Protein AF-A0A5Q4E2R8-F1 (afdb_monomer_lite)

Secondary structure (DSSP, 8-state):
----PPPTT--PPPPP---HHHHHHHHHHHHHHHHHHHHHHHHHHHIIIIIS---HHHHHHHHHHHHHHHHHHHHHHHHHHHH--BTTBSSHHHHHHHHHHHHH-

Foldseek 3Di:
DDDPDPDPDPDDPDPDDQDPVNVVVVVVVVCVVVVVVVCCVPCVLVCCCPVVVDDNVVSVVVVVVVVVVCVVVVVVVVVCLCPDDDPVDRNVVVVVVVVVVVVVD

pLDDT: mean 84.24, std 12.35, range [46.91, 96.69]

Sequence (105 aa):
MASNIPSAGAKRPAPDKFSLLGKLAFGAGDIGPGMTANLLAFSFLIFLTTAAGLSPVAAGSVLAIGRIWDAVNDPFIGYLSDKTRTRWGRRYPWMVLGAVPFGLS

Structure (mmCIF, N/CA/C/O backbone):
data_AF-A0A5Q4E2R8-F1
#
_entry.id   AF-A0A5Q4E2R8-F1
#
loop_
_atom_site.group_PDB
_atom_site.id
_atom_site.type_symbol
_atom_site.label_atom_id
_atom_site.label_alt_id
_atom_site.label_comp_id
_atom_site.label_asym_id
_atom_site.label_entity_id
_atom_site.label_seq_id
_atom_site.pdbx_PDB_ins_code
_atom_site.Cartn_x
_atom_site.Cartn_y
_atom_site.Cartn_z
_atom_site.occupancy
_atom_site.B_iso_or_equiv
_atom_site.auth_seq_id
_atom_site.auth_comp_id
_atom_site.auth_asym_id
_atom_site.auth_atom_id
_atom_site.pdbx_PDB_model_num
ATOM 1 N N . MET A 1 1 ? 20.383 -34.489 -44.804 1.00 47.00 1 MET A N 1
ATOM 2 C CA . MET A 1 1 ? 19.996 -33.125 -44.381 1.00 47.00 1 MET A CA 1
ATOM 3 C C . MET A 1 1 ? 20.008 -33.100 -42.861 1.00 47.00 1 MET A C 1
ATOM 5 O O . MET A 1 1 ? 19.084 -33.609 -42.247 1.00 47.00 1 MET A O 1
ATOM 9 N N . ALA A 1 2 ? 21.122 -32.668 -42.267 1.00 46.91 2 ALA A N 1
ATOM 10 C CA . ALA A 1 2 ? 21.324 -32.719 -40.821 1.00 46.91 2 ALA A CA 1
ATOM 11 C C . ALA A 1 2 ? 20.536 -31.601 -40.122 1.00 46.91 2 ALA A C 1
ATOM 13 O O . ALA A 1 2 ? 20.583 -30.439 -40.523 1.00 46.91 2 ALA A O 1
ATOM 14 N N . SER A 1 3 ? 19.797 -31.992 -39.089 1.00 59.56 3 SER A N 1
ATOM 15 C CA . SER A 1 3 ? 19.013 -31.158 -38.187 1.00 59.56 3 SER A CA 1
ATOM 16 C C . SER A 1 3 ? 19.903 -30.196 -37.392 1.00 59.56 3 SER A C 1
ATOM 18 O O . SER A 1 3 ? 20.667 -30.631 -36.531 1.00 59.56 3 SER A O 1
ATOM 20 N N . ASN A 1 4 ? 19.764 -28.889 -37.627 1.00 58.19 4 ASN A N 1
ATOM 21 C CA . ASN A 1 4 ? 20.322 -27.851 -36.758 1.00 58.19 4 ASN A CA 1
ATOM 22 C C . ASN A 1 4 ? 19.501 -27.765 -35.463 1.00 58.19 4 ASN A C 1
ATOM 24 O O . ASN A 1 4 ? 18.626 -26.914 -35.317 1.00 58.19 4 ASN A O 1
ATOM 28 N N . ILE A 1 5 ? 19.778 -28.669 -34.523 1.00 63.94 5 ILE A N 1
ATOM 29 C CA . ILE A 1 5 ? 19.370 -28.512 -33.126 1.00 63.94 5 ILE A CA 1
ATOM 30 C C . ILE A 1 5 ? 20.368 -27.529 -32.494 1.00 63.94 5 ILE A C 1
ATOM 32 O O . ILE A 1 5 ? 21.566 -27.822 -32.501 1.00 63.94 5 ILE A O 1
ATOM 36 N N . PRO A 1 6 ? 19.934 -26.370 -31.963 1.00 55.88 6 PRO A N 1
ATOM 37 C CA . PRO A 1 6 ? 20.829 -25.458 -31.262 1.00 55.88 6 PRO A CA 1
ATOM 38 C C . PRO A 1 6 ? 21.482 -26.187 -30.086 1.00 55.88 6 PRO A C 1
ATOM 40 O O . PRO A 1 6 ? 20.798 -26.737 -29.222 1.00 55.88 6 PRO A O 1
ATOM 43 N N . SER A 1 7 ? 22.813 -26.214 -30.074 1.00 57.22 7 SER A N 1
ATOM 44 C CA . SER A 1 7 ? 23.610 -26.849 -29.033 1.00 57.22 7 SER A CA 1
ATOM 45 C C . SER A 1 7 ? 23.295 -26.240 -27.664 1.00 57.22 7 SER A C 1
ATOM 47 O O . SER A 1 7 ? 23.274 -25.021 -27.480 1.00 57.22 7 SER A O 1
ATOM 49 N N . ALA A 1 8 ? 23.061 -27.109 -26.680 1.00 60.31 8 ALA A N 1
ATOM 50 C CA . ALA A 1 8 ? 22.756 -26.789 -25.286 1.00 60.31 8 ALA A CA 1
ATOM 51 C C . ALA A 1 8 ? 23.970 -26.210 -24.516 1.00 60.31 8 ALA A C 1
ATOM 53 O O . ALA A 1 8 ? 24.274 -26.638 -23.406 1.00 60.31 8 ALA A O 1
ATOM 54 N N . GLY A 1 9 ? 24.697 -25.263 -25.119 1.00 56.34 9 GLY A N 1
ATOM 55 C CA . GLY A 1 9 ? 25.979 -24.747 -24.626 1.00 56.34 9 GLY A CA 1
ATOM 56 C C . GLY A 1 9 ? 26.133 -23.225 -24.658 1.00 56.34 9 GLY A C 1
ATOM 57 O O . GLY A 1 9 ? 27.205 -22.723 -24.325 1.00 56.34 9 GLY A O 1
ATOM 58 N N . ALA A 1 10 ? 25.099 -22.461 -25.029 1.00 59.16 10 ALA A N 1
ATOM 59 C CA . ALA A 1 10 ? 25.167 -21.004 -24.957 1.00 59.16 10 ALA A CA 1
ATOM 60 C C . ALA A 1 10 ? 25.230 -20.559 -23.482 1.00 59.16 10 ALA A C 1
ATOM 62 O O . ALA A 1 10 ? 24.212 -20.537 -22.785 1.00 59.16 10 ALA A O 1
ATOM 63 N N . LYS A 1 11 ? 26.435 -20.216 -22.996 1.00 56.16 11 LYS A N 1
ATOM 64 C CA . LYS A 1 11 ? 26.640 -19.515 -21.719 1.00 56.16 11 LYS A CA 1
ATOM 65 C C . LYS A 1 11 ? 25.693 -18.318 -21.695 1.00 56.16 11 LYS A C 1
ATOM 67 O O . LYS A 1 11 ? 25.875 -17.375 -22.461 1.00 56.16 11 LYS A O 1
ATOM 72 N N . ARG A 1 12 ? 24.674 -18.359 -20.830 1.00 62.66 12 ARG A N 1
ATOM 73 C CA . ARG A 1 12 ? 23.844 -17.179 -20.568 1.00 62.66 12 ARG A CA 1
ATOM 74 C C . ARG A 1 12 ? 24.800 -16.063 -20.130 1.00 62.66 12 ARG A C 1
ATOM 76 O O . ARG A 1 12 ? 25.628 -16.335 -19.255 1.00 62.66 12 ARG A O 1
ATOM 83 N N . PRO A 1 13 ? 24.750 -14.864 -20.737 1.00 61.06 13 PRO A N 1
ATOM 84 C CA . PRO A 1 13 ? 25.569 -13.753 -20.276 1.00 61.06 13 PRO A CA 1
ATOM 85 C C . PRO A 1 13 ? 25.327 -13.578 -18.776 1.00 61.06 13 PRO A C 1
ATOM 87 O O . PRO A 1 13 ? 24.188 -13.690 -18.311 1.00 61.06 13 PRO A O 1
ATOM 90 N N . ALA A 1 14 ? 26.408 -13.400 -18.012 1.00 63.81 14 ALA A N 1
ATOM 91 C CA . ALA A 1 14 ? 26.288 -13.115 -16.591 1.00 63.81 14 ALA A CA 1
ATOM 92 C C . ALA A 1 14 ? 25.362 -11.897 -16.435 1.00 63.81 14 ALA A C 1
ATOM 94 O O . ALA A 1 14 ? 25.512 -10.946 -17.204 1.00 63.81 14 ALA A O 1
ATOM 95 N N . PRO A 1 15 ? 24.383 -11.929 -15.514 1.00 64.50 15 PRO A N 1
ATOM 96 C CA . PRO A 1 15 ? 23.482 -10.801 -15.329 1.00 64.50 15 PRO A CA 1
ATOM 97 C C . PRO A 1 15 ? 24.317 -9.550 -15.055 1.00 64.50 15 PRO A C 1
ATOM 99 O O . PRO A 1 15 ? 25.176 -9.572 -14.167 1.00 64.50 15 PRO A O 1
ATOM 102 N N . ASP A 1 16 ? 24.086 -8.489 -15.831 1.00 72.31 16 ASP A N 1
ATOM 103 C CA . ASP A 1 16 ? 24.757 -7.208 -15.628 1.00 72.31 16 ASP A CA 1
ATOM 104 C C . ASP A 1 16 ? 24.597 -6.797 -14.166 1.00 72.31 16 ASP A C 1
ATOM 106 O O . ASP A 1 16 ? 23.487 -6.724 -13.623 1.00 72.31 16 ASP A O 1
ATOM 110 N N . LYS A 1 17 ? 25.728 -6.587 -13.488 1.00 71.19 17 LYS A N 1
ATOM 111 C CA . LYS A 1 17 ? 25.722 -6.202 -12.079 1.00 71.19 17 LYS A CA 1
ATOM 112 C C . LYS A 1 17 ? 25.089 -4.819 -11.989 1.00 71.19 17 LYS A C 1
ATOM 114 O O . LYS A 1 17 ? 25.650 -3.844 -12.477 1.00 71.19 17 LYS A O 1
ATOM 119 N N . PHE A 1 18 ? 23.921 -4.743 -11.355 1.00 72.88 18 PHE A N 1
ATOM 120 C CA . PHE A 1 18 ? 23.201 -3.487 -11.168 1.00 72.88 18 PHE A CA 1
ATOM 121 C C . PHE A 1 18 ? 24.117 -2.464 -10.481 1.00 72.88 18 PHE A C 1
ATOM 123 O O . PHE A 1 18 ? 24.593 -2.716 -9.367 1.00 72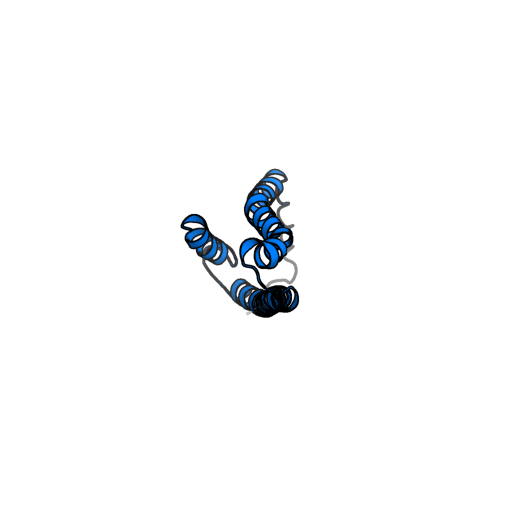.88 18 PHE A O 1
ATOM 130 N N . SER A 1 19 ? 24.379 -1.341 -11.158 1.00 87.75 19 SER A N 1
ATOM 131 C CA . SER A 1 19 ? 25.239 -0.269 -10.647 1.00 87.75 19 SER A CA 1
ATOM 132 C C . SER A 1 19 ? 24.752 0.192 -9.273 1.00 87.75 19 SER A C 1
ATOM 134 O O . SER A 1 19 ? 23.544 0.302 -9.045 1.00 87.75 19 SER A O 1
ATOM 136 N N . LEU A 1 20 ? 25.684 0.475 -8.356 1.00 88.75 20 LEU A N 1
ATOM 137 C CA . LEU A 1 20 ? 25.370 0.985 -7.018 1.00 88.75 20 LEU A CA 1
ATOM 138 C C . LEU A 1 20 ? 24.474 2.228 -7.100 1.00 88.75 20 LEU A C 1
ATOM 140 O O . LEU A 1 20 ? 23.498 2.325 -6.362 1.00 88.75 20 LEU A O 1
ATOM 144 N N . LEU A 1 21 ? 24.744 3.115 -8.063 1.00 88.31 21 LEU A N 1
ATOM 145 C CA . LEU A 1 21 ? 23.925 4.298 -8.312 1.00 88.31 21 LEU A CA 1
ATOM 146 C C . LEU A 1 21 ? 22.490 3.930 -8.706 1.00 88.31 21 LEU A C 1
ATOM 148 O O . LEU A 1 21 ? 21.552 4.553 -8.229 1.00 88.31 21 LEU A O 1
ATOM 152 N N . GLY A 1 22 ? 22.307 2.886 -9.518 1.00 86.56 22 GLY A N 1
ATOM 153 C CA . GLY A 1 22 ? 20.979 2.390 -9.883 1.00 86.56 22 GLY A CA 1
ATOM 154 C C . GLY A 1 22 ? 20.208 1.854 -8.677 1.00 86.56 22 GLY A C 1
ATOM 155 O O . GLY A 1 22 ? 19.011 2.098 -8.558 1.00 86.56 22 GLY A O 1
ATOM 156 N N . LYS A 1 23 ? 20.885 1.165 -7.750 1.00 86.56 23 LYS A N 1
ATOM 157 C CA . LYS A 1 23 ? 20.259 0.682 -6.507 1.00 86.56 23 LYS A CA 1
ATOM 158 C C . LYS A 1 23 ? 19.848 1.836 -5.597 1.00 86.56 23 LYS A C 1
ATOM 160 O O . LYS A 1 23 ? 18.744 1.822 -5.065 1.00 86.56 23 LYS A O 1
ATOM 165 N N . LEU A 1 24 ? 20.724 2.830 -5.444 1.00 90.81 24 LEU A N 1
ATOM 166 C CA . LEU A 1 24 ? 20.450 4.018 -4.637 1.00 90.81 24 LEU A CA 1
ATOM 167 C C . LEU A 1 24 ? 19.331 4.870 -5.245 1.00 90.81 24 LEU A C 1
ATOM 169 O O . LEU A 1 24 ? 18.447 5.296 -4.515 1.00 90.81 24 LEU A O 1
ATOM 173 N N . ALA A 1 25 ? 19.318 5.060 -6.566 1.00 87.50 25 ALA A N 1
ATOM 174 C CA . ALA A 1 25 ? 18.251 5.776 -7.263 1.00 87.50 25 ALA A CA 1
ATOM 175 C C . ALA A 1 25 ? 16.900 5.054 -7.144 1.00 87.50 25 ALA A C 1
ATOM 177 O O . ALA A 1 25 ? 15.880 5.698 -6.914 1.00 87.50 25 ALA A O 1
ATOM 178 N N . PHE A 1 26 ? 16.894 3.719 -7.244 1.00 85.12 26 PHE A N 1
ATOM 179 C CA . PHE A 1 26 ? 15.685 2.926 -7.020 1.00 85.12 26 PHE A CA 1
ATOM 180 C C . PHE A 1 26 ? 15.181 3.062 -5.578 1.00 85.12 26 PHE A C 1
ATOM 182 O O . PHE A 1 26 ? 14.006 3.342 -5.368 1.00 85.12 26 PHE A O 1
ATOM 189 N N . GLY A 1 27 ? 16.074 2.935 -4.590 1.00 86.06 27 GLY A N 1
ATOM 190 C CA . GLY A 1 27 ? 15.726 3.110 -3.179 1.00 86.06 27 GLY A CA 1
ATOM 191 C C . GLY A 1 27 ? 15.232 4.521 -2.856 1.00 86.06 27 GLY A C 1
ATOM 192 O O . GLY A 1 27 ? 14.243 4.669 -2.153 1.00 86.06 27 GLY A O 1
ATOM 193 N N . ALA A 1 28 ? 15.855 5.557 -3.422 1.00 89.56 28 ALA A N 1
ATOM 194 C CA . ALA A 1 28 ? 15.411 6.939 -3.260 1.00 89.56 28 ALA A CA 1
ATOM 195 C C . ALA A 1 28 ? 13.982 7.161 -3.786 1.00 89.56 28 ALA A C 1
ATOM 197 O O . ALA A 1 28 ? 13.224 7.915 -3.181 1.00 89.56 28 ALA A O 1
ATOM 198 N N . GLY A 1 29 ? 13.599 6.475 -4.869 1.00 85.88 29 GLY A N 1
ATOM 199 C CA . GLY A 1 29 ? 12.229 6.497 -5.385 1.00 85.88 29 GLY A CA 1
ATOM 200 C C . GLY A 1 29 ? 11.203 5.831 -4.459 1.00 85.88 29 GLY A C 1
ATOM 201 O O . GLY A 1 29 ? 10.041 6.227 -4.464 1.00 85.88 29 GLY A O 1
ATOM 202 N N . ASP A 1 30 ? 11.624 4.865 -3.641 1.00 87.81 30 ASP A N 1
ATOM 203 C CA . ASP A 1 30 ? 10.748 4.136 -2.713 1.00 87.81 30 ASP A CA 1
ATOM 204 C C . ASP A 1 30 ? 10.492 4.893 -1.398 1.00 87.81 30 ASP A C 1
ATOM 206 O O . ASP A 1 30 ? 9.489 4.658 -0.725 1.00 87.81 30 ASP A O 1
ATOM 210 N N . ILE A 1 31 ? 11.354 5.856 -1.047 1.00 91.06 31 ILE A N 1
ATOM 211 C CA . ILE A 1 31 ? 11.246 6.616 0.210 1.00 91.06 31 ILE A CA 1
ATOM 212 C C . ILE A 1 31 ? 9.883 7.303 0.339 1.00 91.06 31 ILE A C 1
ATOM 214 O O . ILE A 1 31 ? 9.280 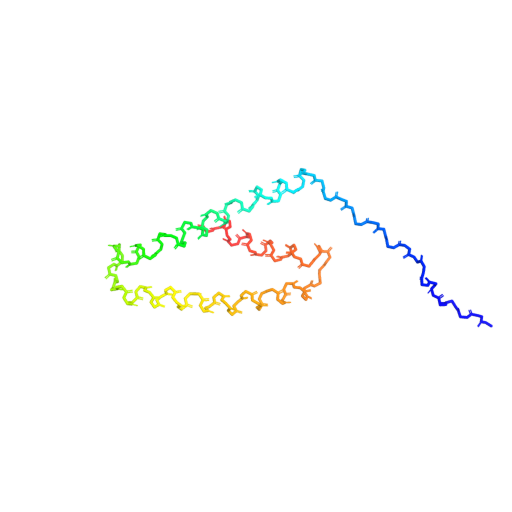7.242 1.406 1.00 91.06 31 ILE A O 1
ATOM 218 N N . GLY A 1 32 ? 9.382 7.938 -0.723 1.00 88.19 32 GLY A N 1
ATOM 219 C CA . GLY A 1 32 ? 8.106 8.660 -0.683 1.00 88.19 32 GLY A CA 1
ATOM 220 C C . GLY A 1 32 ? 6.923 7.736 -0.366 1.00 88.19 32 GLY A C 1
ATOM 221 O O . GLY A 1 32 ? 6.311 7.880 0.696 1.00 88.19 32 GLY A O 1
ATOM 222 N N . PRO A 1 33 ? 6.618 6.756 -1.239 1.00 86.75 33 PRO A N 1
ATOM 223 C CA . PRO A 1 33 ? 5.549 5.791 -0.995 1.00 86.75 33 PRO A CA 1
ATOM 224 C C . PRO A 1 33 ? 5.728 5.019 0.318 1.00 86.75 33 PRO A C 1
ATOM 226 O O . PRO A 1 33 ? 4.770 4.876 1.080 1.00 86.75 33 PRO A O 1
ATOM 229 N N . GLY A 1 34 ? 6.952 4.578 0.626 1.00 90.56 34 GLY A N 1
ATOM 230 C CA . GLY A 1 34 ? 7.258 3.839 1.849 1.00 90.56 34 GLY A CA 1
ATOM 231 C C . GLY A 1 34 ? 7.025 4.660 3.119 1.00 90.56 34 GLY A C 1
ATOM 232 O O . GLY A 1 34 ? 6.485 4.147 4.103 1.00 90.56 34 GLY A O 1
ATOM 233 N N . MET A 1 35 ? 7.372 5.948 3.111 1.00 91.94 35 MET A N 1
ATOM 234 C CA . MET A 1 35 ? 7.148 6.839 4.250 1.00 91.94 35 MET A CA 1
ATOM 235 C C . MET A 1 35 ? 5.658 7.131 4.450 1.00 91.94 35 MET A C 1
ATOM 237 O O . MET A 1 35 ? 5.173 7.038 5.579 1.00 91.94 35 MET A O 1
ATOM 241 N N . THR A 1 36 ? 4.912 7.395 3.373 1.00 89.94 36 THR A N 1
ATOM 242 C CA . THR A 1 36 ? 3.454 7.583 3.441 1.00 89.94 36 THR A CA 1
ATOM 243 C C . THR A 1 36 ? 2.752 6.330 3.960 1.00 89.94 36 THR A C 1
ATOM 245 O O . THR A 1 36 ? 1.909 6.429 4.852 1.00 89.94 36 THR A O 1
ATOM 248 N N . ALA A 1 37 ? 3.131 5.145 3.472 1.00 90.25 37 ALA A N 1
ATOM 249 C CA . ALA A 1 37 ? 2.565 3.878 3.934 1.00 90.25 37 ALA A CA 1
ATOM 250 C C . ALA A 1 37 ? 2.807 3.649 5.435 1.00 90.25 37 ALA A C 1
ATOM 252 O O . ALA A 1 37 ? 1.889 3.260 6.160 1.00 90.25 37 ALA A O 1
ATOM 253 N N . ASN A 1 38 ? 4.017 3.947 5.924 1.00 93.12 38 ASN A N 1
ATOM 254 C CA . ASN A 1 38 ? 4.329 3.863 7.352 1.00 93.12 38 ASN A CA 1
ATOM 255 C C . ASN A 1 38 ? 3.518 4.869 8.172 1.00 93.12 38 ASN A C 1
ATOM 257 O O . ASN A 1 38 ? 2.935 4.499 9.191 1.00 93.12 38 ASN A O 1
ATOM 261 N N . LEU A 1 39 ? 3.429 6.123 7.723 1.00 93.06 39 LEU A N 1
ATOM 262 C CA . LEU A 1 39 ? 2.636 7.139 8.410 1.00 93.06 39 LEU A CA 1
ATOM 263 C C . LEU A 1 39 ? 1.179 6.692 8.551 1.00 93.06 39 LEU A C 1
ATOM 265 O O . LEU A 1 39 ? 0.617 6.773 9.643 1.00 93.06 39 LEU A O 1
ATOM 269 N N . LEU A 1 40 ? 0.587 6.169 7.479 1.00 91.88 40 LEU A N 1
ATOM 270 C CA . LEU A 1 40 ? -0.784 5.667 7.481 1.00 91.88 40 LEU A CA 1
ATOM 271 C C . LEU A 1 40 ? -0.926 4.468 8.432 1.00 91.88 40 LEU A C 1
ATOM 273 O O . LEU A 1 40 ? -1.841 4.439 9.251 1.00 91.88 40 LEU A O 1
ATOM 277 N N . ALA A 1 41 ? 0.026 3.532 8.425 1.00 89.50 41 ALA A N 1
ATOM 278 C CA . ALA A 1 41 ? 0.005 2.371 9.314 1.00 89.50 41 ALA A CA 1
ATOM 279 C C . ALA A 1 41 ? 0.008 2.742 10.810 1.00 89.50 41 ALA A C 1
ATOM 281 O O . ALA A 1 41 ? -0.683 2.089 11.592 1.00 89.50 41 ALA A O 1
ATOM 282 N N . PHE A 1 42 ? 0.748 3.784 11.208 1.00 90.31 42 PHE A N 1
ATOM 283 C CA . PHE A 1 42 ? 0.842 4.203 12.612 1.00 90.31 42 PHE A CA 1
ATOM 284 C C . PHE A 1 42 ? -0.228 5.215 13.034 1.00 90.31 42 PHE A C 1
ATOM 286 O O . PHE A 1 42 ? -0.681 5.186 14.178 1.00 90.31 42 PHE A O 1
ATOM 293 N N . SER A 1 43 ? -0.639 6.115 12.140 1.00 93.19 43 SER A N 1
ATOM 294 C CA . SER A 1 43 ? -1.532 7.228 12.495 1.00 93.19 43 SER A CA 1
ATOM 295 C C . SER A 1 43 ? -3.005 6.955 12.209 1.00 93.19 43 SER A C 1
ATOM 297 O O . SER A 1 43 ? -3.864 7.529 12.877 1.00 93.19 43 SER A O 1
ATOM 299 N N . PHE A 1 44 ? -3.332 6.070 11.264 1.00 94.12 44 PHE A N 1
ATOM 300 C CA . PHE A 1 44 ? -4.705 5.955 10.775 1.00 94.12 44 PHE A CA 1
ATOM 301 C C . PHE A 1 44 ? -5.674 5.417 11.836 1.00 94.12 44 PHE A C 1
ATOM 303 O O . PHE A 1 44 ? -6.790 5.917 11.959 1.00 94.12 44 PHE A O 1
ATOM 310 N N . LEU A 1 45 ? -5.238 4.484 12.689 1.00 94.00 45 LEU A N 1
ATOM 311 C CA . LEU A 1 45 ? -6.055 4.021 13.819 1.00 94.00 45 LEU A CA 1
ATOM 312 C C . LEU A 1 45 ? -6.353 5.146 14.824 1.00 94.00 45 LEU A C 1
ATOM 314 O O . LEU A 1 45 ? -7.475 5.276 15.318 1.00 94.00 45 LEU A O 1
ATOM 318 N N . ILE A 1 46 ? -5.340 5.964 15.123 1.00 94.25 46 ILE A N 1
ATOM 319 C CA . ILE A 1 46 ? -5.469 7.104 16.036 1.00 94.25 46 ILE A CA 1
ATOM 320 C C . ILE A 1 46 ? -6.422 8.125 15.422 1.00 94.25 46 ILE A C 1
ATOM 322 O O . ILE A 1 46 ? -7.319 8.608 16.105 1.00 94.25 46 ILE A O 1
ATOM 326 N N . PHE A 1 47 ? -6.300 8.399 14.125 1.00 95.12 47 PHE A N 1
ATOM 327 C CA . PHE A 1 47 ? -7.215 9.282 13.412 1.00 95.12 47 PHE A CA 1
ATOM 328 C C . PHE A 1 47 ? -8.668 8.789 13.503 1.00 95.12 47 PHE A C 1
ATOM 330 O O . PHE A 1 47 ? -9.555 9.559 13.872 1.00 95.12 47 PHE A O 1
ATOM 337 N N . LEU A 1 48 ? -8.911 7.499 13.244 1.00 94.88 48 LEU A N 1
ATOM 338 C CA . LEU A 1 48 ? -10.258 6.927 13.288 1.00 94.88 48 LEU A CA 1
ATOM 339 C C . LEU A 1 48 ? -10.893 7.035 14.682 1.00 94.88 48 LEU A C 1
ATOM 341 O O . LEU A 1 48 ? -12.081 7.322 14.795 1.00 94.88 48 LEU A O 1
ATOM 345 N N . THR A 1 49 ? -10.111 6.841 15.742 1.00 94.38 49 THR A N 1
ATOM 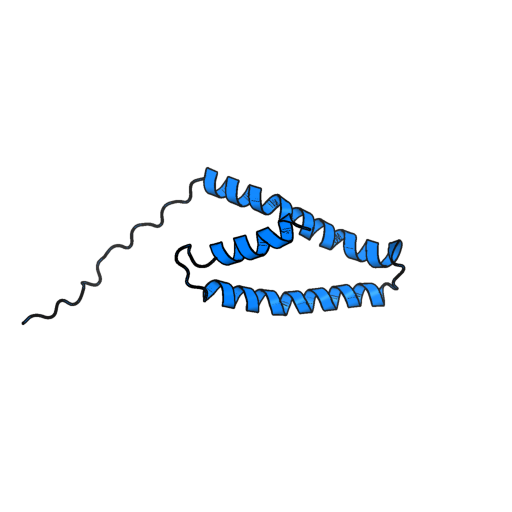346 C CA . THR A 1 49 ? -10.627 6.868 17.120 1.00 94.38 49 THR A CA 1
ATOM 347 C C . THR A 1 49 ? -10.727 8.276 17.707 1.00 94.38 49 THR A C 1
ATOM 349 O O . THR A 1 49 ? -11.695 8.577 18.399 1.00 94.38 49 THR A O 1
ATOM 352 N N . THR A 1 50 ? -9.764 9.156 17.427 1.00 93.75 50 THR A N 1
ATOM 353 C CA . THR A 1 50 ? -9.671 10.485 18.063 1.00 93.75 50 THR A CA 1
ATOM 354 C C . THR A 1 50 ? -10.292 11.607 17.237 1.00 93.75 50 THR A C 1
ATOM 356 O O . THR A 1 50 ? -10.979 12.454 17.798 1.00 93.75 50 THR A O 1
ATOM 359 N N . ALA A 1 51 ? -10.086 11.619 15.918 1.00 93.88 51 ALA A N 1
ATOM 360 C CA . ALA A 1 51 ? -10.589 12.675 15.041 1.00 93.88 51 ALA A CA 1
ATOM 361 C C . ALA A 1 51 ? -11.963 12.323 14.460 1.00 93.88 51 ALA A C 1
ATOM 363 O O . ALA A 1 51 ? -12.861 13.160 14.450 1.00 93.88 51 ALA A O 1
ATOM 364 N N . ALA A 1 52 ? -12.143 11.078 14.006 1.00 92.62 52 ALA A N 1
ATOM 365 C CA . ALA A 1 52 ? -13.421 10.611 13.465 1.00 92.62 52 ALA A CA 1
ATOM 366 C C . ALA A 1 52 ? -14.387 10.081 14.545 1.00 92.62 52 ALA A C 1
ATOM 368 O O . ALA A 1 52 ? -15.559 9.850 14.256 1.00 92.62 52 ALA A O 1
ATOM 369 N N . GLY A 1 53 ? -13.916 9.900 15.786 1.00 92.75 53 GLY A N 1
ATOM 370 C CA . GLY A 1 53 ? -14.747 9.514 16.930 1.00 92.75 53 GLY A CA 1
ATOM 371 C C . GLY A 1 53 ? -15.307 8.088 16.867 1.00 92.75 53 GLY A C 1
ATOM 372 O O . GLY A 1 53 ? -16.294 7.791 17.542 1.00 92.75 53 GLY A O 1
ATOM 373 N N . LEU A 1 54 ? -14.720 7.197 16.059 1.00 95.31 54 LEU A N 1
ATOM 374 C CA . LEU A 1 54 ? -15.156 5.803 15.997 1.00 95.31 54 LEU A CA 1
ATOM 375 C C . LEU A 1 54 ? -14.809 5.078 17.299 1.00 95.31 54 LEU A C 1
ATOM 377 O O . LEU A 1 54 ? -13.743 5.268 17.887 1.00 95.31 54 LEU A O 1
ATOM 381 N N . SER A 1 55 ? -15.681 4.150 17.697 1.00 95.56 55 SER A N 1
ATOM 382 C CA . SER A 1 55 ? -15.346 3.211 18.763 1.00 95.56 55 SER A CA 1
ATOM 383 C C . SER A 1 55 ? -14.119 2.369 18.369 1.00 95.56 55 SER A C 1
ATOM 385 O O . SER A 1 55 ? -13.932 2.078 17.181 1.00 95.56 55 SER A O 1
ATOM 387 N N . PRO A 1 56 ? -13.300 1.905 19.333 1.00 92.44 56 PRO A N 1
ATOM 388 C CA . PRO A 1 56 ? -12.126 1.082 19.032 1.00 92.44 56 PRO A CA 1
ATOM 389 C C . PRO A 1 56 ? -12.458 -0.176 18.218 1.00 92.44 56 PRO A C 1
ATOM 391 O O . PRO A 1 56 ? -11.701 -0.564 17.332 1.00 92.44 56 PRO A O 1
ATOM 394 N N . VAL A 1 57 ? -13.624 -0.779 18.475 1.00 95.25 57 VAL A N 1
ATOM 395 C CA . VAL A 1 57 ? -14.110 -1.958 17.743 1.00 95.25 57 VAL A CA 1
ATOM 396 C C . VAL A 1 57 ? -14.423 -1.610 16.286 1.00 95.25 57 VAL A C 1
ATOM 398 O O . VAL A 1 57 ? -14.015 -2.336 15.379 1.00 95.25 57 VAL A O 1
ATOM 401 N N . ALA A 1 58 ? -15.103 -0.486 16.038 1.00 94.62 58 ALA A N 1
ATOM 402 C CA . ALA A 1 58 ? -15.412 -0.041 14.682 1.00 94.62 58 ALA A CA 1
ATOM 403 C C . ALA A 1 58 ? -14.138 0.346 13.914 1.00 94.62 58 ALA A C 1
ATOM 405 O O . ALA A 1 58 ? -13.942 -0.104 12.787 1.00 94.62 58 ALA A O 1
ATOM 406 N N . ALA A 1 59 ? -13.235 1.106 14.540 1.00 95.12 59 ALA A N 1
ATOM 407 C CA . ALA A 1 59 ? -11.967 1.506 13.933 1.00 95.12 59 ALA A CA 1
ATOM 408 C C . ALA A 1 59 ? -11.080 0.292 13.594 1.00 95.12 59 ALA A C 1
ATOM 410 O O . ALA A 1 59 ? -10.550 0.201 12.486 1.00 95.12 59 ALA A O 1
ATOM 411 N N . GLY A 1 60 ? -10.976 -0.682 14.505 1.00 94.12 60 GLY A N 1
ATOM 412 C CA . GLY A 1 60 ? -10.264 -1.936 14.253 1.00 94.12 60 GLY A CA 1
ATOM 413 C C . GLY A 1 60 ? -10.882 -2.752 13.115 1.00 94.12 60 GLY A C 1
ATOM 414 O O . GLY A 1 60 ? -10.155 -3.315 12.299 1.00 94.12 60 GLY A O 1
ATOM 415 N N . SER A 1 61 ? -12.214 -2.756 13.006 1.00 95.50 61 SER A N 1
ATOM 416 C CA . SER A 1 61 ? -12.923 -3.438 11.915 1.00 95.50 61 SER A CA 1
ATOM 417 C C . SER A 1 61 ? -12.631 -2.799 10.556 1.00 95.50 61 SER A C 1
ATOM 419 O O . SER A 1 61 ? -12.365 -3.516 9.595 1.00 95.50 61 SER A O 1
ATOM 421 N N . VAL A 1 62 ? -12.606 -1.464 10.474 1.00 95.12 62 VAL A N 1
ATOM 422 C CA . VAL A 1 62 ? -12.238 -0.736 9.244 1.00 95.12 62 VAL A CA 1
ATOM 423 C C . VAL A 1 62 ? -10.825 -1.107 8.792 1.00 95.12 62 VAL A C 1
ATOM 425 O O . VAL A 1 62 ? -10.617 -1.430 7.623 1.00 95.12 62 VAL A O 1
ATOM 428 N N . LEU A 1 63 ? -9.860 -1.129 9.717 1.00 94.12 63 LEU A N 1
ATOM 429 C CA . LEU A 1 63 ? -8.493 -1.542 9.394 1.00 94.12 63 LEU A CA 1
ATOM 430 C C . LEU A 1 63 ? -8.419 -3.004 8.957 1.00 94.12 63 LEU A C 1
ATOM 432 O O . LEU A 1 63 ? -7.720 -3.310 7.995 1.00 94.12 63 LEU A O 1
ATOM 436 N N . ALA A 1 64 ? -9.134 -3.902 9.636 1.00 94.94 64 ALA A N 1
ATOM 437 C CA . ALA A 1 64 ? -9.156 -5.318 9.287 1.00 94.94 64 ALA A CA 1
ATOM 438 C C . ALA A 1 64 ? -9.711 -5.543 7.874 1.00 94.94 64 ALA A C 1
ATOM 440 O O .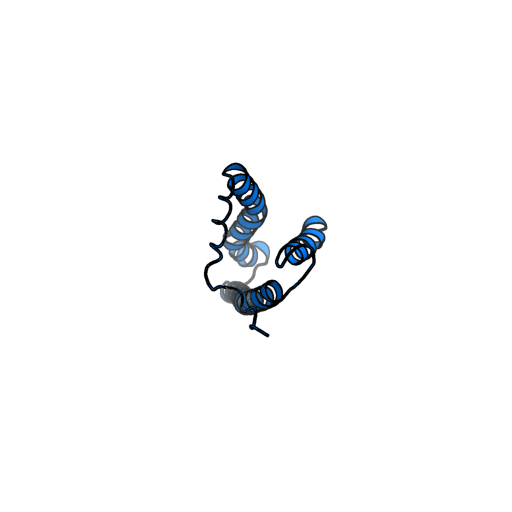 ALA A 1 64 ? -9.106 -6.276 7.093 1.00 94.94 64 ALA A O 1
ATOM 441 N N . ILE A 1 65 ? -10.806 -4.862 7.519 1.00 96.19 65 ILE A N 1
ATOM 442 C CA . ILE A 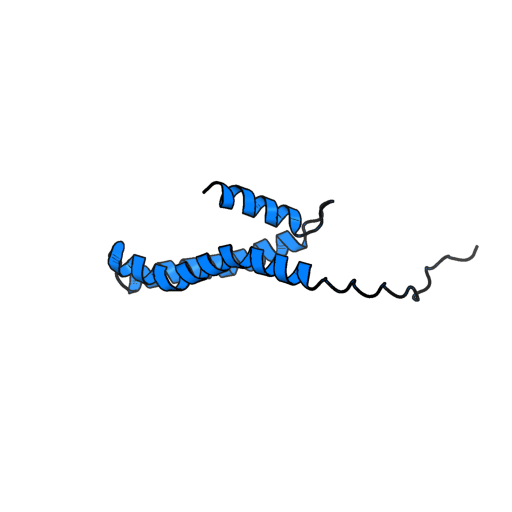1 65 ? -11.377 -4.902 6.165 1.00 96.19 65 ILE A CA 1
ATOM 443 C C . ILE A 1 65 ? -10.351 -4.407 5.142 1.00 96.19 65 ILE A C 1
ATOM 445 O O . ILE A 1 65 ? -10.140 -5.079 4.134 1.00 96.19 65 ILE A O 1
ATOM 449 N N . GLY A 1 66 ? -9.669 -3.291 5.422 1.00 93.81 66 GLY A N 1
ATOM 450 C CA . GLY A 1 66 ? -8.600 -2.778 4.562 1.00 93.81 66 GLY A CA 1
ATOM 451 C C . GLY A 1 66 ? -7.479 -3.797 4.345 1.00 93.81 66 GLY A C 1
ATOM 452 O O . GLY A 1 66 ? -7.104 -4.072 3.213 1.00 93.81 66 GLY A O 1
ATOM 453 N N . ARG A 1 67 ? -7.007 -4.460 5.406 1.00 93.06 67 ARG A N 1
ATOM 454 C CA . ARG A 1 67 ? -5.947 -5.478 5.284 1.00 93.06 67 ARG A CA 1
ATOM 455 C C . ARG A 1 67 ? -6.383 -6.723 4.522 1.00 93.06 67 ARG A C 1
ATOM 457 O O . ARG A 1 67 ? -5.575 -7.298 3.801 1.00 93.06 67 ARG A O 1
ATOM 464 N N . ILE A 1 68 ? -7.634 -7.149 4.679 1.00 96.69 68 ILE A N 1
ATOM 465 C CA . ILE A 1 68 ? -8.187 -8.263 3.897 1.00 96.69 68 ILE A CA 1
ATOM 466 C C . ILE A 1 68 ? -8.266 -7.868 2.423 1.00 96.69 68 ILE A C 1
ATOM 468 O O . ILE A 1 68 ? -7.919 -8.665 1.553 1.00 96.69 68 ILE A O 1
ATOM 472 N N . TRP A 1 69 ? -8.691 -6.636 2.146 1.00 95.25 69 TRP A N 1
ATOM 473 C CA . TRP A 1 69 ? -8.726 -6.096 0.796 1.00 95.25 69 TRP A CA 1
ATOM 474 C C . TRP A 1 69 ? -7.331 -6.081 0.159 1.00 95.25 69 TRP A C 1
ATOM 476 O O . TRP A 1 69 ? -7.164 -6.607 -0.942 1.00 95.25 69 TRP A O 1
ATOM 486 N N . ASP A 1 70 ? -6.317 -5.581 0.863 1.00 92.44 70 ASP A N 1
ATOM 487 C CA . ASP A 1 70 ? -4.927 -5.583 0.385 1.00 92.44 70 ASP A CA 1
ATOM 488 C C . ASP A 1 70 ? -4.426 -7.016 0.137 1.00 92.44 70 ASP A C 1
ATOM 490 O O . ASP A 1 70 ? -3.907 -7.325 -0.934 1.00 92.44 70 ASP A O 1
ATOM 494 N N . ALA A 1 71 ? -4.699 -7.941 1.065 1.00 94.38 71 ALA A N 1
ATOM 495 C CA . ALA A 1 71 ? -4.289 -9.342 0.952 1.00 94.38 71 ALA A CA 1
ATOM 496 C C . ALA A 1 71 ? -4.856 -10.062 -0.287 1.00 94.38 71 ALA A C 1
ATOM 498 O O . ALA A 1 71 ? -4.264 -11.037 -0.753 1.00 94.38 71 ALA A O 1
ATOM 499 N N . VAL A 1 72 ? -5.990 -9.604 -0.823 1.00 96.19 72 VAL A N 1
ATOM 500 C CA . VAL A 1 72 ? -6.583 -10.135 -2.061 1.00 96.19 72 VAL A CA 1
ATOM 501 C C . VAL A 1 72 ? -6.034 -9.421 -3.296 1.00 96.19 72 VAL A C 1
ATOM 503 O O . VAL A 1 72 ? -5.734 -10.073 -4.302 1.00 96.19 72 VAL A O 1
ATOM 506 N N . ASN A 1 73 ? -5.896 -8.096 -3.241 1.00 93.50 73 ASN A N 1
ATOM 507 C CA . ASN A 1 73 ? -5.455 -7.314 -4.393 1.00 93.50 73 ASN A CA 1
ATOM 508 C C . ASN A 1 73 ? -3.970 -7.486 -4.694 1.00 93.50 73 ASN A C 1
ATOM 510 O O . ASN A 1 73 ? -3.612 -7.561 -5.870 1.00 93.50 73 ASN A O 1
ATOM 514 N N . ASP A 1 74 ? -3.119 -7.610 -3.676 1.00 92.62 74 ASP A N 1
ATOM 515 C CA . ASP A 1 74 ? -1.672 -7.714 -3.868 1.00 92.62 74 ASP A CA 1
ATOM 516 C C . ASP A 1 74 ? -1.293 -8.930 -4.739 1.00 92.62 74 ASP A C 1
ATOM 518 O O . ASP A 1 74 ? -0.589 -8.751 -5.742 1.00 92.62 74 ASP A O 1
ATOM 522 N N . PRO A 1 75 ? -1.801 -10.158 -4.483 1.00 93.56 75 PRO A N 1
ATOM 523 C CA . PRO A 1 75 ? -1.561 -11.294 -5.372 1.00 93.56 75 PRO A CA 1
ATOM 524 C C . PRO A 1 75 ? -2.187 -11.123 -6.759 1.00 93.56 75 PRO A C 1
ATOM 526 O O . PRO A 1 75 ? -1.593 -11.541 -7.756 1.00 93.56 75 PRO A O 1
ATOM 529 N N . PHE A 1 76 ? -3.379 -10.524 -6.842 1.00 93.81 76 PHE A N 1
ATOM 530 C CA . PHE A 1 76 ? -4.087 -10.333 -8.108 1.00 93.81 76 PHE A CA 1
ATOM 531 C C . PHE A 1 76 ? -3.320 -9.396 -9.047 1.00 93.81 76 PHE A C 1
ATOM 533 O O . PHE A 1 76 ? -3.029 -9.753 -10.193 1.00 93.81 76 PHE A O 1
ATOM 540 N N . ILE A 1 77 ? -2.928 -8.225 -8.544 1.00 90.44 77 ILE A N 1
ATOM 541 C CA . ILE A 1 77 ? -2.117 -7.256 -9.282 1.00 90.44 77 ILE A CA 1
ATOM 542 C C . ILE A 1 77 ? -0.725 -7.824 -9.553 1.00 90.44 77 ILE A C 1
ATOM 544 O O . ILE A 1 77 ? -0.227 -7.685 -10.672 1.00 90.44 77 ILE A O 1
ATOM 548 N N . GLY A 1 78 ? -0.124 -8.537 -8.596 1.00 90.00 78 GLY A N 1
ATOM 549 C CA . GLY A 1 78 ? 1.143 -9.240 -8.797 1.00 90.00 78 GLY A CA 1
ATOM 550 C C . GLY A 1 78 ? 1.090 -10.174 -10.009 1.00 90.00 78 GLY A C 1
ATOM 551 O O . GLY A 1 78 ? 1.891 -10.039 -10.938 1.00 90.00 78 GLY A O 1
ATOM 552 N N . TYR A 1 79 ? 0.074 -11.035 -10.067 1.00 91.69 79 TYR A N 1
ATOM 553 C CA . TYR A 1 79 ? -0.149 -11.959 -11.176 1.00 91.69 79 TYR A CA 1
ATOM 554 C C . TYR A 1 79 ? -0.400 -11.253 -12.517 1.00 91.69 79 TYR A C 1
ATOM 556 O O . TYR A 1 79 ? 0.175 -11.642 -13.540 1.00 91.69 79 TYR A O 1
ATOM 564 N N . LEU A 1 80 ? -1.235 -10.209 -12.535 1.00 88.62 80 LEU A N 1
ATOM 565 C CA . LEU A 1 80 ? -1.484 -9.423 -13.748 1.00 88.62 80 LEU A CA 1
ATOM 566 C C . LEU A 1 80 ? -0.207 -8.732 -14.242 1.00 88.62 80 LEU A C 1
ATOM 568 O O . LEU A 1 80 ? 0.082 -8.747 -15.445 1.00 88.62 80 LEU A O 1
ATOM 572 N N . SER A 1 81 ? 0.589 -8.182 -13.324 1.00 87.50 81 SER A N 1
ATOM 573 C CA . SER A 1 81 ? 1.850 -7.518 -13.651 1.00 87.50 81 SER A CA 1
ATOM 574 C C . SER A 1 81 ? 2.868 -8.482 -14.258 1.00 87.50 81 SER A C 1
ATOM 576 O O . SER A 1 81 ? 3.504 -8.163 -15.266 1.00 87.50 81 SER A O 1
ATOM 578 N N . ASP A 1 82 ? 2.946 -9.706 -13.738 1.00 86.69 82 ASP A N 1
ATOM 579 C CA . ASP A 1 82 ? 3.863 -10.727 -14.241 1.00 86.69 82 ASP A CA 1
ATOM 580 C C . ASP A 1 82 ? 3.440 -11.275 -15.611 1.00 86.69 82 ASP A C 1
ATOM 582 O O . ASP A 1 82 ? 4.296 -11.633 -16.433 1.00 86.69 82 ASP A O 1
ATOM 586 N N . LYS A 1 83 ? 2.131 -11.308 -15.893 1.00 85.75 83 LYS A N 1
ATOM 587 C CA . LYS A 1 83 ? 1.584 -11.722 -17.197 1.00 85.75 83 LYS A CA 1
ATOM 588 C C . LYS A 1 83 ? 1.620 -10.635 -18.264 1.00 85.75 83 LYS A C 1
ATOM 590 O O . LYS A 1 83 ? 1.490 -10.946 -19.451 1.00 85.75 83 LYS A O 1
ATOM 595 N N . THR A 1 84 ? 1.836 -9.386 -17.877 1.00 86.75 84 THR A N 1
ATOM 596 C CA . THR A 1 84 ? 1.857 -8.259 -18.805 1.00 86.75 84 THR A CA 1
ATOM 597 C C . THR A 1 84 ? 3.094 -8.319 -19.701 1.00 86.75 84 THR A C 1
ATOM 599 O O . THR A 1 84 ? 4.234 -8.305 -19.236 1.00 86.75 84 THR A O 1
ATOM 602 N N . ARG A 1 85 ? 2.885 -8.381 -21.021 1.00 81.31 85 ARG A N 1
ATOM 603 C CA . ARG A 1 85 ? 3.957 -8.357 -22.026 1.00 81.31 85 ARG A CA 1
ATOM 604 C C . ARG A 1 85 ? 3.829 -7.100 -22.869 1.00 81.31 85 ARG A C 1
ATOM 606 O O . ARG A 1 85 ? 2.978 -7.030 -23.746 1.00 81.31 85 ARG A O 1
ATOM 613 N N . THR A 1 86 ? 4.692 -6.120 -22.615 1.00 84.62 86 THR A N 1
ATOM 614 C CA . THR A 1 86 ? 4.774 -4.906 -23.437 1.00 84.62 86 THR A CA 1
ATOM 615 C C . THR A 1 86 ? 6.189 -4.676 -23.950 1.00 84.62 86 THR A C 1
ATOM 617 O O . THR A 1 86 ? 7.158 -5.219 -23.414 1.00 84.62 86 THR A O 1
ATOM 620 N N . ARG A 1 87 ? 6.309 -3.821 -24.972 1.00 80.81 87 ARG A N 1
ATOM 621 C CA . ARG A 1 87 ? 7.592 -3.369 -25.537 1.00 80.81 87 ARG A CA 1
ATOM 622 C C . ARG A 1 87 ? 8.508 -2.659 -24.529 1.00 80.81 87 ARG A C 1
ATOM 624 O O . ARG A 1 87 ? 9.702 -2.566 -24.771 1.00 80.81 87 ARG A O 1
ATOM 631 N N . TRP A 1 88 ? 7.962 -2.172 -23.413 1.00 78.06 88 TRP A N 1
ATOM 632 C CA . TRP A 1 88 ? 8.698 -1.468 -22.354 1.00 78.06 88 TRP A CA 1
ATOM 633 C C . TRP A 1 88 ? 9.005 -2.366 -21.146 1.00 78.06 88 TRP A C 1
ATOM 635 O O . TRP A 1 88 ? 9.450 -1.895 -20.104 1.00 78.06 88 TRP A O 1
ATOM 645 N N . GLY A 1 89 ? 8.768 -3.675 -21.275 1.00 80.62 89 GLY A N 1
ATOM 646 C CA . GLY A 1 89 ? 8.939 -4.648 -20.201 1.00 80.62 89 GLY A CA 1
ATOM 647 C C . GLY A 1 89 ? 7.636 -4.972 -19.467 1.00 80.62 89 GLY A C 1
ATOM 648 O O . GLY A 1 89 ? 6.546 -4.551 -19.856 1.00 80.62 89 GLY A O 1
ATOM 649 N N . ARG A 1 90 ? 7.745 -5.789 -18.414 1.00 79.12 90 ARG A N 1
ATOM 650 C CA . ARG A 1 90 ? 6.577 -6.318 -17.684 1.00 79.12 90 ARG A CA 1
ATOM 651 C C . ARG A 1 90 ? 6.011 -5.327 -16.662 1.00 79.12 90 ARG A C 1
ATOM 653 O O . ARG A 1 90 ? 4.804 -5.165 -16.574 1.00 79.12 90 ARG A O 1
ATOM 660 N N . ARG A 1 91 ? 6.888 -4.624 -15.933 1.00 78.44 91 ARG A N 1
ATOM 661 C CA . ARG A 1 91 ? 6.522 -3.784 -14.773 1.00 78.44 91 ARG A CA 1
ATOM 662 C C . ARG A 1 91 ? 6.384 -2.290 -15.076 1.00 78.44 91 ARG A C 1
ATOM 664 O O . ARG A 1 91 ? 5.636 -1.604 -14.394 1.00 78.44 91 ARG A O 1
ATOM 671 N N . TYR A 1 92 ? 7.055 -1.793 -16.114 1.00 81.06 92 TYR A N 1
ATOM 672 C CA . TYR A 1 92 ? 7.070 -0.363 -16.446 1.00 81.06 92 TYR A CA 1
ATOM 673 C C . TYR A 1 92 ? 5.673 0.231 -16.732 1.00 81.06 92 TYR A C 1
ATOM 675 O O . TYR A 1 92 ? 5.373 1.296 -16.198 1.00 81.06 92 TYR A O 1
ATOM 683 N N . PRO A 1 93 ? 4.766 -0.446 -17.472 1.00 84.44 93 PRO A N 1
ATOM 684 C CA . PRO A 1 93 ? 3.406 0.062 -17.678 1.00 84.44 93 PRO A CA 1
ATOM 685 C C . PRO A 1 93 ? 2.613 0.214 -16.374 1.00 84.44 93 PRO A C 1
ATOM 687 O O . PRO A 1 93 ? 1.902 1.197 -16.208 1.00 84.44 93 PRO A O 1
ATOM 690 N N . TRP A 1 94 ? 2.768 -0.723 -15.434 1.00 85.81 94 TRP A N 1
ATOM 691 C CA . TRP A 1 94 ? 2.090 -0.693 -14.134 1.00 85.81 94 TRP A CA 1
ATOM 692 C C . TRP A 1 94 ? 2.601 0.436 -13.242 1.00 85.81 94 TRP A C 1
ATOM 694 O O . TRP A 1 94 ? 1.810 1.089 -12.571 1.00 85.81 94 TRP A O 1
ATOM 704 N N . MET A 1 95 ? 3.905 0.720 -13.292 1.00 84.75 95 MET A N 1
ATOM 705 C CA . MET A 1 95 ? 4.486 1.860 -12.580 1.00 84.75 95 MET A CA 1
ATOM 706 C C . MET A 1 95 ? 3.950 3.191 -13.113 1.00 84.75 95 MET A C 1
ATOM 708 O O . MET A 1 95 ? 3.597 4.054 -12.322 1.00 84.75 95 MET A O 1
ATOM 712 N N . VAL A 1 96 ? 3.840 3.355 -14.436 1.00 84.44 96 VAL A N 1
ATOM 713 C CA . VAL A 1 96 ? 3.304 4.589 -15.038 1.00 84.44 96 VAL A CA 1
ATOM 714 C C . VAL A 1 96 ? 1.809 4.740 -14.754 1.00 84.44 96 VAL A C 1
ATOM 716 O O . VAL A 1 96 ? 1.366 5.821 -14.376 1.00 84.44 96 VAL A O 1
ATOM 719 N N . LEU A 1 97 ? 1.038 3.655 -14.881 1.00 85.44 97 LEU A N 1
ATOM 720 C CA . LEU A 1 97 ? -0.390 3.653 -14.558 1.00 85.44 97 LEU A CA 1
ATOM 721 C C . LEU A 1 97 ? -0.659 3.982 -13.087 1.00 85.44 97 LEU A C 1
ATOM 723 O O . LEU A 1 97 ? -1.659 4.629 -12.811 1.00 85.44 97 LEU A O 1
ATOM 727 N N . GLY A 1 98 ? 0.210 3.563 -12.163 1.00 82.88 98 GLY A N 1
ATOM 728 C CA . GLY A 1 98 ? 0.116 3.945 -10.752 1.00 82.88 98 GLY A CA 1
ATOM 729 C C . GLY A 1 98 ? 0.606 5.370 -10.479 1.00 82.88 98 GLY A C 1
ATOM 730 O O . GLY A 1 98 ? -0.004 6.091 -9.695 1.00 82.88 98 GLY A O 1
ATOM 731 N N . ALA A 1 99 ? 1.674 5.803 -11.151 1.00 83.44 99 ALA A N 1
ATOM 732 C CA . ALA A 1 99 ? 2.278 7.117 -10.941 1.00 83.44 99 ALA A CA 1
ATOM 733 C C . ALA A 1 99 ? 1.394 8.275 -11.426 1.00 83.44 99 ALA A C 1
ATOM 735 O O . ALA A 1 99 ? 1.415 9.339 -10.816 1.00 83.44 99 ALA A O 1
ATOM 736 N N . VAL A 1 100 ? 0.619 8.090 -12.502 1.00 85.00 100 VAL A N 1
ATOM 737 C CA . VAL A 1 100 ? -0.224 9.161 -13.059 1.00 85.00 100 VAL A CA 1
ATOM 738 C C . VAL A 1 100 ? -1.344 9.580 -12.093 1.00 85.00 100 VAL A C 1
ATOM 740 O O . VAL A 1 100 ? -1.404 10.762 -11.773 1.00 85.00 100 VAL A O 1
ATOM 743 N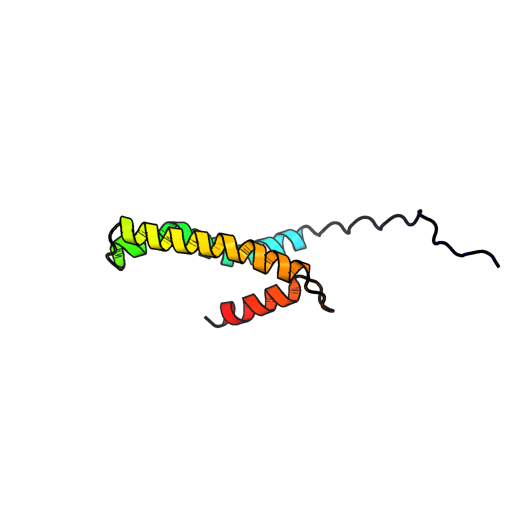 N . PRO A 1 101 ? -2.199 8.678 -11.571 1.00 80.75 101 PRO A N 1
ATOM 744 C CA . PRO A 1 101 ? -3.191 9.041 -10.562 1.00 80.75 101 PRO A CA 1
ATOM 745 C C . PRO A 1 101 ? -2.543 9.546 -9.274 1.00 80.75 101 PRO A C 1
ATOM 747 O O . PRO A 1 101 ? -2.988 10.552 -8.738 1.00 80.75 101 PRO A O 1
ATOM 750 N N . PHE A 1 102 ? -1.472 8.888 -8.814 1.00 79.31 102 PHE A N 1
ATOM 751 C CA . PHE A 1 102 ? -0.784 9.257 -7.575 1.00 79.31 102 PHE A CA 1
ATOM 752 C C . PHE A 1 102 ? -0.163 10.659 -7.630 1.00 79.31 102 PHE A C 1
ATOM 754 O O . PHE A 1 102 ? -0.132 11.356 -6.627 1.00 79.31 102 PHE A O 1
ATOM 761 N N . GLY A 1 103 ? 0.332 11.088 -8.794 1.00 79.00 103 GLY A N 1
ATOM 762 C CA . GLY A 1 103 ? 0.871 12.436 -8.979 1.00 79.00 103 GLY A CA 1
ATOM 763 C C . GLY A 1 103 ? -0.187 13.522 -9.195 1.00 79.00 103 GLY A C 1
ATOM 764 O O . GLY A 1 103 ? 0.161 14.700 -9.168 1.00 79.00 103 GLY A O 1
ATOM 765 N N . LEU A 1 104 ? -1.445 13.151 -9.451 1.00 82.00 104 LEU A N 1
ATOM 766 C CA . LEU A 1 104 ? -2.549 14.087 -9.700 1.00 82.00 104 LEU A CA 1
ATOM 767 C C . LEU A 1 104 ? -3.443 14.324 -8.473 1.00 82.00 104 LEU A C 1
ATOM 769 O O . LEU A 1 104 ? -4.230 15.269 -8.493 1.00 82.00 104 LEU A O 1
ATOM 773 N N . SER A 1 105 ? -3.358 13.464 -7.454 1.00 63.47 105 SER A N 1
ATOM 774 C CA . SER A 1 105 ? -4.094 13.560 -6.184 1.00 63.47 105 SER A CA 1
ATOM 775 C C . SER A 1 105 ? -3.331 14.355 -5.134 1.00 63.47 105 SER A C 1
ATOM 777 O O . SER A 1 105 ? -3.970 15.190 -4.461 1.00 63.47 105 SER A O 1
#

Radius of gyration: 22.22 Å; chains: 1; bounding box: 42×47×63 Å